Protein AF-A0AAD5TCU1-F1 (afdb_monomer_lite)

Sequence (170 aa):
MDKFVVRKKRKCDDKIPPENPPKMPIRAFDTTFYTHSGCGHQVYSGVRQANYIQVRRQKLAKQGPEPVSDLLKGVKVYINGYMGMDDLELRHLVVQHGGKIAMGLALRTVTHLVCTSLCEKKKHALLNGKIASVKVVRKEWILDSIQQSKKLPENSYRLFSNPVSSLSGD

pLDDT: mean 74.16, std 20.35, range [33.62, 96.0]

Foldseek 3Di:
DDDDDDDDDDDDDDDDDDDDDDDDDDDDDDDDDDDPPPDPPPPPPVVVVVVVVVVVVVVCQVVDDAAPACQCALAEEEEDDDQVDDPVVLCVLQVSHNYHYDPDCDLVRHQEYEYPDDDPVVVCCCVVPVNVRYAYFYSVQSVVCVVVVHRDDRQVGGPDDDPPDPPDDD

Structure (mmCIF, N/CA/C/O backbone):
data_AF-A0AAD5TCU1-F1
#
_entry.id   AF-A0AAD5TCU1-F1
#
loop_
_atom_site.group_PDB
_atom_site.id
_atom_site.type_symbol
_atom_site.label_atom_id
_atom_site.label_alt_id
_atom_site.label_comp_id
_atom_site.label_asym_id
_atom_site.label_entity_id
_atom_site.label_seq_id
_atom_site.pdbx_PDB_ins_code
_atom_site.Cartn_x
_atom_site.Cartn_y
_atom_site.Cartn_z
_atom_site.occupancy
_atom_site.B_iso_or_equiv
_atom_site.auth_seq_id
_atom_site.auth_comp_id
_atom_site.auth_asym_id
_atom_site.auth_atom_id
_atom_site.pdbx_PDB_model_num
ATOM 1 N N . MET A 1 1 ? -63.018 29.443 -12.899 1.00 42.38 1 MET A N 1
ATOM 2 C CA . MET A 1 1 ? -63.424 29.871 -11.542 1.00 42.38 1 MET A CA 1
ATOM 3 C C . MET A 1 1 ? -62.750 28.938 -10.552 1.00 42.38 1 MET A C 1
ATOM 5 O O . MET A 1 1 ? -63.255 27.854 -10.281 1.00 42.38 1 MET A O 1
ATOM 9 N N . ASP A 1 2 ? -61.552 29.321 -10.122 1.00 44.38 2 ASP A N 1
ATOM 10 C CA . ASP A 1 2 ? -60.659 28.520 -9.284 1.00 44.38 2 ASP A CA 1
ATOM 11 C C . ASP A 1 2 ? -61.147 28.423 -7.834 1.00 44.38 2 ASP A C 1
ATOM 13 O O . ASP A 1 2 ? -61.456 29.429 -7.195 1.00 44.38 2 ASP A O 1
ATOM 17 N N . LYS A 1 3 ? -61.188 27.199 -7.295 1.00 48.66 3 LYS A N 1
ATOM 18 C CA . LYS A 1 3 ? -61.427 26.942 -5.870 1.00 48.66 3 LYS A CA 1
ATOM 19 C C . LYS A 1 3 ? -60.083 26.876 -5.143 1.00 48.66 3 LYS A C 1
ATOM 21 O O . LYS A 1 3 ? -59.327 25.923 -5.307 1.00 48.66 3 LYS A O 1
ATOM 26 N N . PHE A 1 4 ? -59.805 27.879 -4.316 1.00 40.28 4 PHE A N 1
ATOM 27 C CA . PHE A 1 4 ? -58.683 27.885 -3.377 1.00 40.28 4 PHE A CA 1
ATOM 28 C C . PHE A 1 4 ? -58.916 26.867 -2.248 1.00 40.28 4 PHE A C 1
ATOM 30 O O . PHE A 1 4 ? -59.921 26.938 -1.544 1.00 40.28 4 PHE A O 1
ATOM 37 N N . VAL A 1 5 ? -57.961 25.958 -2.023 1.00 60.00 5 VAL A N 1
ATOM 38 C CA . VAL A 1 5 ? -57.872 25.157 -0.789 1.00 60.00 5 VAL A CA 1
ATOM 39 C C . VAL A 1 5 ? -56.743 25.719 0.070 1.00 60.00 5 VAL A C 1
ATOM 41 O O . VAL A 1 5 ? -55.565 25.635 -0.278 1.00 60.00 5 VAL A O 1
ATOM 44 N N . VAL A 1 6 ? -57.114 26.297 1.212 1.00 55.03 6 VAL A N 1
ATOM 45 C CA . VAL A 1 6 ? -56.195 26.825 2.227 1.00 55.03 6 VAL A CA 1
ATOM 46 C C . VAL A 1 6 ? -55.485 25.659 2.922 1.00 55.03 6 VAL A C 1
ATOM 48 O O . VAL A 1 6 ? -56.108 24.888 3.650 1.00 55.03 6 VAL A O 1
ATOM 51 N N . ARG A 1 7 ? -54.165 25.528 2.740 1.00 45.97 7 ARG A N 1
ATOM 52 C CA . ARG A 1 7 ? -53.332 24.624 3.553 1.00 45.97 7 ARG A CA 1
ATOM 53 C C . ARG A 1 7 ? -52.769 25.371 4.763 1.00 45.97 7 ARG A C 1
ATOM 55 O O . ARG A 1 7 ? -52.047 26.354 4.626 1.00 45.97 7 ARG A O 1
ATOM 62 N N . LYS A 1 8 ? -53.094 24.870 5.957 1.00 54.91 8 LYS A N 1
ATOM 63 C CA . LYS A 1 8 ? -52.626 25.367 7.259 1.00 54.91 8 LYS A CA 1
ATOM 64 C C . LYS A 1 8 ? -51.097 25.230 7.362 1.00 54.91 8 LYS A C 1
ATOM 66 O O . LYS A 1 8 ? -50.544 24.166 7.084 1.00 54.91 8 LYS A O 1
ATOM 71 N N . LYS A 1 9 ? -50.416 26.310 7.752 1.00 45.91 9 LYS A N 1
ATOM 72 C CA . LYS A 1 9 ? -48.951 26.390 7.884 1.00 45.91 9 LYS A CA 1
ATOM 73 C C . LYS A 1 9 ? -48.480 25.484 9.031 1.00 45.91 9 LYS A C 1
ATOM 75 O O . LYS A 1 9 ? -48.901 25.672 10.169 1.00 45.91 9 LYS A O 1
ATOM 80 N N . ARG A 1 10 ? -47.626 24.495 8.741 1.00 46.38 10 ARG A N 1
ATOM 81 C CA . ARG A 1 10 ? -46.924 23.715 9.776 1.00 46.38 10 ARG A CA 1
ATOM 82 C C . ARG A 1 10 ? -45.885 24.623 10.443 1.00 46.38 10 ARG A C 1
ATOM 84 O O . ARG A 1 10 ? -45.131 25.284 9.732 1.00 46.38 10 ARG A O 1
ATOM 91 N N . LYS A 1 11 ? -45.858 24.674 11.780 1.00 47.03 11 LYS A N 1
ATOM 92 C CA . LYS A 1 11 ? -44.716 25.225 12.525 1.00 47.03 11 LYS A CA 1
ATOM 93 C C . LYS A 1 11 ? -43.533 24.279 12.309 1.00 47.03 11 LYS A C 1
ATOM 95 O O . LYS A 1 11 ? -43.672 23.082 12.540 1.00 47.03 11 LYS A O 1
ATOM 100 N N . CYS A 1 12 ? -42.416 24.813 11.829 1.00 40.88 12 CYS A N 1
ATOM 101 C CA . CYS A 1 12 ? -41.138 24.116 11.847 1.00 40.88 12 CYS A CA 1
ATOM 102 C C . CYS A 1 12 ? -40.449 24.510 13.151 1.00 40.88 12 CYS A C 1
ATOM 104 O O . CYS A 1 12 ? -40.126 25.684 13.314 1.00 40.88 12 CYS A O 1
ATOM 106 N N . ASP A 1 13 ? -40.286 23.560 14.068 1.00 42.41 13 ASP A N 1
ATOM 107 C CA . ASP A 1 13 ? -39.384 23.723 15.204 1.00 42.41 13 ASP A CA 1
ATOM 108 C C . ASP A 1 13 ? -37.929 23.586 14.738 1.00 42.41 13 ASP A C 1
ATOM 110 O O . ASP A 1 13 ? -37.590 22.778 13.866 1.00 42.41 13 ASP A O 1
ATOM 114 N N . ASP A 1 14 ? -37.106 24.453 15.313 1.00 53.59 14 ASP A N 1
ATOM 115 C CA . ASP A 1 14 ? -35.704 24.715 15.025 1.00 53.59 14 ASP A CA 1
ATOM 116 C C . ASP A 1 14 ? -34.792 23.488 15.155 1.00 53.59 14 ASP A C 1
ATOM 118 O O . ASP A 1 14 ? -34.924 22.720 16.103 1.00 53.59 14 ASP A O 1
ATOM 122 N N . LYS A 1 15 ? -33.811 23.364 14.244 1.00 46.09 15 LYS A N 1
ATOM 123 C CA . LYS A 1 15 ? -32.347 23.320 14.504 1.00 46.09 15 LYS A CA 1
ATOM 124 C C . LYS A 1 15 ? -31.603 23.085 13.179 1.00 46.09 15 LYS A C 1
ATOM 126 O O . LYS A 1 15 ? -31.412 21.950 12.752 1.00 46.09 15 LYS A O 1
ATOM 131 N N . ILE A 1 16 ? -31.158 24.165 12.539 1.00 45.12 16 ILE A N 1
ATOM 132 C CA . ILE A 1 16 ? -30.278 24.128 11.359 1.00 45.12 16 ILE A CA 1
ATOM 133 C C . ILE A 1 16 ? -28.817 24.112 11.858 1.00 45.12 16 ILE A C 1
ATOM 135 O O . ILE A 1 16 ? -28.415 25.054 12.543 1.00 45.12 16 ILE A O 1
ATOM 139 N N . PRO A 1 17 ? -28.004 23.073 11.580 1.00 55.34 17 PRO A N 1
ATOM 140 C CA . PRO A 1 17 ? -26.561 23.113 11.830 1.00 55.34 17 PRO A CA 1
ATOM 141 C C . PRO A 1 17 ? -25.888 24.128 10.890 1.00 55.34 17 PRO A C 1
ATOM 143 O O . PRO A 1 17 ? -26.354 24.278 9.762 1.00 55.34 17 PRO A O 1
ATOM 146 N N . PRO A 1 18 ? -24.793 24.801 11.294 1.00 48.25 18 PRO A N 1
ATOM 147 C CA . PRO A 1 18 ? -24.193 25.869 10.498 1.00 48.25 18 PRO A CA 1
ATOM 148 C C . PRO A 1 18 ? -23.677 25.337 9.152 1.00 48.25 18 PRO A C 1
ATOM 150 O O . PRO A 1 18 ? -22.677 24.619 9.074 1.00 48.25 18 PRO A O 1
ATOM 153 N N . GLU A 1 19 ? -24.393 25.699 8.093 1.00 44.66 19 GLU A N 1
ATOM 154 C CA . GLU A 1 19 ? -24.031 25.493 6.698 1.00 44.66 19 GLU A CA 1
ATOM 155 C C . GLU A 1 19 ? -22.832 26.393 6.357 1.00 44.66 19 GLU A C 1
ATOM 157 O O . GLU A 1 19 ? -22.876 27.609 6.531 1.00 44.66 19 GLU A O 1
ATOM 162 N N . ASN A 1 20 ? -21.731 25.799 5.888 1.00 56.56 20 ASN A N 1
ATOM 163 C CA . ASN A 1 20 ? -20.669 26.571 5.240 1.00 56.56 20 ASN A CA 1
ATOM 164 C C . ASN A 1 20 ? -21.207 27.053 3.885 1.00 56.56 20 ASN A C 1
ATOM 166 O O . ASN A 1 20 ? -21.584 26.196 3.081 1.00 56.56 20 ASN A O 1
ATOM 170 N N . PRO A 1 21 ? -21.227 28.368 3.604 1.00 50.41 21 PRO A N 1
ATOM 171 C CA . PRO A 1 21 ? -21.935 28.890 2.445 1.00 50.41 21 PRO A CA 1
ATOM 172 C C . PRO A 1 21 ? -21.289 28.448 1.118 1.00 50.41 21 PRO A C 1
ATOM 174 O O . PRO A 1 21 ? -20.056 28.381 1.013 1.00 50.41 21 PRO A O 1
ATOM 177 N N . PRO A 1 22 ? -22.103 28.168 0.084 1.00 45.91 22 PRO A N 1
ATOM 178 C CA . PRO A 1 22 ? -21.620 27.834 -1.249 1.00 45.91 22 PRO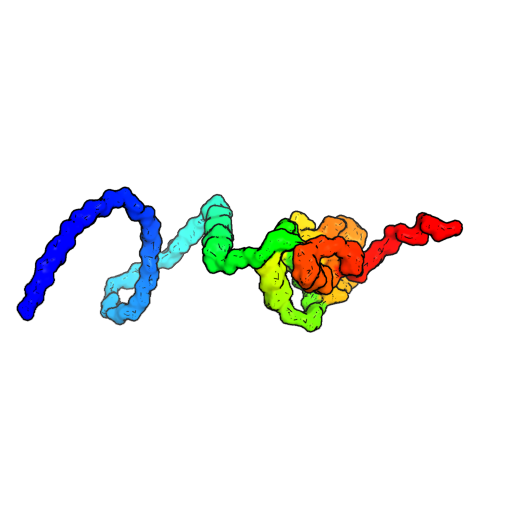 A CA 1
ATOM 179 C C . PRO A 1 22 ? -20.940 29.044 -1.908 1.00 45.91 22 PRO A C 1
ATOM 181 O O . PRO A 1 22 ? -21.424 30.173 -1.851 1.00 45.91 22 PRO A O 1
ATOM 184 N N . LYS A 1 23 ? -19.796 28.801 -2.562 1.00 51.47 23 LYS A N 1
ATOM 185 C CA . LYS A 1 23 ? -19.071 29.807 -3.353 1.00 51.47 23 LYS A CA 1
ATOM 186 C C . LYS A 1 23 ? -19.926 30.223 -4.558 1.00 51.47 23 LYS A C 1
ATOM 188 O O . LYS A 1 23 ? -20.227 29.380 -5.399 1.00 51.47 23 LYS A O 1
ATOM 193 N N . MET A 1 24 ? -20.297 31.501 -4.642 1.00 35.81 24 MET A N 1
ATOM 194 C CA . MET A 1 24 ? -21.077 32.052 -5.760 1.00 35.81 24 MET A CA 1
ATOM 195 C C . MET A 1 24 ? -20.213 32.298 -7.013 1.00 35.81 24 MET A C 1
ATOM 197 O O . MET A 1 24 ? -19.036 32.642 -6.870 1.00 35.81 24 MET A O 1
ATOM 201 N N . PRO A 1 25 ? -20.771 32.155 -8.234 1.00 42.16 25 PRO A N 1
ATOM 202 C CA . PRO A 1 25 ? -20.079 32.482 -9.473 1.00 42.16 25 PRO A CA 1
ATOM 203 C C . PRO A 1 25 ? -20.076 33.995 -9.751 1.00 42.16 25 PRO A C 1
ATOM 205 O O . PRO A 1 25 ? -20.932 34.751 -9.298 1.00 42.16 25 PRO A O 1
ATOM 208 N N . ILE A 1 26 ? -19.071 34.401 -10.521 1.00 49.22 26 ILE A N 1
ATOM 209 C CA . ILE A 1 26 ? -18.624 35.768 -10.801 1.00 49.22 26 ILE A CA 1
ATOM 210 C C . ILE A 1 26 ? -19.650 36.546 -11.650 1.00 49.22 26 ILE A C 1
ATOM 212 O O . ILE A 1 26 ? -20.040 36.082 -12.722 1.00 49.22 26 ILE A O 1
ATOM 216 N N . ARG A 1 27 ? -20.019 37.764 -11.223 1.00 35.56 27 ARG A N 1
ATOM 217 C CA . ARG A 1 27 ? -20.559 38.835 -12.084 1.00 35.56 27 ARG A CA 1
ATOM 218 C C . ARG A 1 27 ? -19.907 40.183 -11.749 1.00 35.56 27 ARG A C 1
ATOM 220 O O . ARG A 1 27 ? -19.438 40.399 -10.640 1.00 35.56 27 ARG A O 1
ATOM 227 N N . ALA A 1 28 ? -19.828 41.006 -12.789 1.00 42.94 28 ALA A N 1
ATOM 228 C CA . ALA A 1 28 ? -18.946 42.143 -13.025 1.00 42.94 28 ALA A CA 1
ATOM 229 C C . ALA A 1 28 ? -19.018 43.322 -12.028 1.00 42.94 28 ALA A C 1
ATOM 231 O O . ALA A 1 28 ? -20.099 43.791 -11.701 1.00 42.94 28 ALA A O 1
ATOM 232 N N . PHE A 1 29 ? -17.812 43.783 -11.665 1.00 45.03 29 PHE A N 1
ATOM 233 C CA . PHE A 1 29 ? -17.334 45.141 -11.355 1.00 45.03 29 PHE A CA 1
ATOM 234 C C . PHE A 1 29 ? -18.206 46.114 -10.539 1.00 45.03 29 PHE A C 1
ATOM 236 O O . PHE A 1 29 ? -19.124 46.728 -11.069 1.00 45.03 29 PHE A O 1
ATOM 243 N N . ASP A 1 30 ? -17.732 46.421 -9.325 1.00 33.62 30 ASP A N 1
ATOM 244 C CA . ASP A 1 30 ? -17.395 47.807 -8.979 1.00 33.62 30 ASP A CA 1
ATOM 245 C C . ASP A 1 30 ? -16.071 47.835 -8.186 1.00 33.62 30 ASP A C 1
ATOM 247 O O . ASP A 1 30 ? -15.804 46.981 -7.336 1.00 33.62 30 ASP A O 1
ATOM 251 N N . THR A 1 31 ? -15.188 48.754 -8.555 1.00 55.62 31 THR A N 1
ATOM 252 C CA . THR A 1 31 ? -13.779 48.834 -8.151 1.00 55.62 31 THR A CA 1
ATOM 253 C C . THR A 1 31 ? -13.575 49.929 -7.117 1.00 55.62 31 THR A C 1
ATOM 255 O O . THR A 1 31 ? -13.281 51.052 -7.494 1.00 55.62 31 THR A O 1
ATOM 258 N N . THR A 1 32 ? -13.616 49.597 -5.827 1.00 44.88 32 THR A N 1
ATOM 259 C CA . THR A 1 32 ? -13.070 50.417 -4.722 1.00 44.88 32 THR A CA 1
ATOM 260 C C . THR A 1 32 ? -12.953 49.494 -3.495 1.00 44.88 32 THR A C 1
ATOM 262 O O . THR A 1 32 ? -13.959 48.928 -3.090 1.00 44.88 32 THR A O 1
ATOM 265 N N . PHE A 1 33 ? -11.828 49.181 -2.845 1.00 41.31 33 PHE A N 1
ATOM 266 C CA . PHE A 1 33 ? -10.538 49.832 -2.649 1.00 41.31 33 PHE A CA 1
ATOM 267 C C . PHE A 1 33 ? -9.459 48.741 -2.517 1.00 41.31 33 PHE A C 1
ATOM 269 O O . PHE A 1 33 ? -9.657 47.743 -1.824 1.00 41.31 33 PHE A O 1
ATOM 276 N N . TYR A 1 34 ? -8.299 48.927 -3.144 1.00 48.53 34 TYR A N 1
ATOM 277 C CA . TYR A 1 34 ? -7.133 48.086 -2.888 1.00 48.53 34 TYR A CA 1
ATOM 278 C C . TYR A 1 34 ? -6.584 48.372 -1.483 1.00 48.53 34 TYR A C 1
ATOM 280 O O . TYR A 1 34 ? -5.861 49.344 -1.282 1.00 48.53 34 TYR A O 1
ATOM 288 N N . THR A 1 35 ? -6.862 47.491 -0.522 1.00 42.28 35 THR A N 1
ATOM 289 C CA . THR A 1 35 ? -5.988 47.292 0.639 1.00 42.28 35 THR A CA 1
ATOM 290 C C . THR A 1 35 ? -5.356 45.912 0.512 1.00 42.28 35 THR A C 1
ATOM 292 O O . THR A 1 35 ? -5.965 44.873 0.758 1.00 42.28 35 THR A O 1
ATOM 295 N N . HIS A 1 36 ? -4.104 45.882 0.059 1.00 33.69 36 HIS A N 1
ATOM 296 C CA . HIS A 1 36 ? -3.303 44.669 0.114 1.00 33.69 36 HIS A CA 1
ATOM 297 C C . HIS A 1 36 ? -3.065 44.310 1.585 1.00 33.69 36 HIS A C 1
ATOM 299 O O . HIS A 1 36 ? -2.184 44.863 2.234 1.00 33.69 36 HIS A O 1
ATOM 305 N N . SER A 1 37 ? -3.810 43.333 2.096 1.00 47.38 37 SER A N 1
ATOM 306 C CA . SER A 1 37 ? -3.402 42.521 3.246 1.00 47.38 37 SER A CA 1
ATOM 307 C C . SER A 1 37 ? -2.546 41.363 2.725 1.00 47.38 37 SER A C 1
ATOM 309 O O . SER A 1 37 ? -2.896 40.184 2.790 1.00 47.38 37 SER A O 1
ATOM 311 N N . GLY A 1 38 ? -1.410 41.736 2.126 1.00 44.59 38 GLY A N 1
ATOM 312 C CA . GLY A 1 38 ? -0.321 40.811 1.856 1.00 44.59 38 GLY A CA 1
ATOM 313 C C . GLY A 1 38 ? 0.063 40.110 3.158 1.00 44.59 38 GLY A C 1
ATOM 314 O O . GLY A 1 38 ? 0.208 40.745 4.197 1.00 44.59 38 GLY A O 1
ATOM 315 N N . CYS A 1 39 ? 0.203 38.790 3.079 1.00 49.56 39 CYS A N 1
ATOM 316 C CA . CYS A 1 39 ? 0.423 37.877 4.197 1.00 49.56 39 CYS A CA 1
ATOM 317 C C . CYS A 1 39 ? -0.811 37.644 5.085 1.00 49.56 39 CYS A C 1
ATOM 319 O O . CYS A 1 39 ? -0.827 37.913 6.289 1.00 49.56 39 CYS A O 1
ATOM 321 N N . GLY A 1 40 ? -1.824 36.997 4.499 1.00 39.84 40 GLY A N 1
ATOM 322 C CA . GLY A 1 40 ? -2.613 36.033 5.254 1.00 39.84 40 GLY A CA 1
ATOM 323 C C . GLY A 1 40 ? -1.647 35.017 5.855 1.00 39.84 40 GLY A C 1
ATOM 324 O O . GLY A 1 40 ? -1.232 34.077 5.181 1.00 39.84 40 GLY A O 1
ATOM 325 N N . HIS A 1 41 ? -1.243 35.258 7.101 1.00 48.34 41 HIS A N 1
ATOM 326 C CA . HIS A 1 41 ? -0.477 34.324 7.900 1.00 48.34 41 HIS A CA 1
ATOM 327 C C . HIS A 1 41 ? -1.292 33.040 7.953 1.00 48.34 41 HIS A C 1
ATOM 329 O O . HIS A 1 41 ? -2.278 32.920 8.683 1.00 48.34 41 HIS A O 1
ATOM 335 N N . GLN A 1 42 ? -0.902 32.080 7.122 1.00 57.22 42 GLN A N 1
ATOM 336 C CA . GLN A 1 42 ? -1.361 30.718 7.236 1.00 57.22 42 GLN A CA 1
ATOM 337 C C . GLN A 1 42 ? -0.892 30.259 8.612 1.00 57.22 42 GLN A C 1
ATOM 339 O O . GLN A 1 42 ? 0.285 29.977 8.812 1.00 57.22 42 GLN A O 1
ATOM 344 N N . VAL A 1 43 ? -1.803 30.295 9.587 1.00 48.47 43 VAL A N 1
ATOM 345 C CA . VAL A 1 43 ? -1.559 29.900 10.975 1.00 48.47 43 VAL A CA 1
ATOM 346 C C . VAL A 1 43 ? -1.103 28.445 10.993 1.00 48.47 43 VAL A C 1
ATOM 348 O O . VAL A 1 43 ? -1.906 27.513 11.081 1.00 48.47 43 VAL A O 1
ATOM 351 N N . TYR A 1 44 ? 0.211 28.255 10.900 1.00 45.47 44 TYR A N 1
ATOM 352 C CA . TYR A 1 44 ? 0.903 26.995 11.098 1.00 45.47 44 TYR A CA 1
ATOM 353 C C . TYR A 1 44 ? 0.895 26.691 12.595 1.00 45.47 44 TYR A C 1
ATOM 355 O O . TYR A 1 44 ? 1.867 26.868 13.318 1.00 45.47 44 TYR A O 1
ATOM 363 N N . SER A 1 45 ? -0.265 26.272 13.088 1.00 49.59 45 SER A N 1
ATOM 364 C CA . SER A 1 45 ? -0.362 25.578 14.366 1.00 49.59 45 SER A CA 1
ATOM 365 C C . SER A 1 45 ? -0.424 24.089 14.041 1.00 49.59 45 SER A C 1
ATOM 367 O O . SER A 1 45 ? -1.431 23.596 13.531 1.00 49.59 45 SER A O 1
ATOM 369 N N . GLY A 1 46 ? 0.675 23.370 14.286 1.00 55.31 46 GLY A N 1
ATOM 370 C CA . GLY A 1 46 ? 0.861 21.966 13.884 1.00 55.31 46 GLY A CA 1
ATOM 371 C C . GLY A 1 46 ? -0.237 21.001 14.357 1.00 55.31 46 GLY A C 1
ATOM 372 O O . GLY A 1 46 ? -0.458 19.962 13.741 1.00 55.31 46 GLY A O 1
ATOM 373 N N . VAL A 1 47 ? -1.004 21.375 15.386 1.00 51.56 47 VAL A N 1
ATOM 374 C CA . VAL A 1 47 ? -2.152 20.608 15.898 1.00 51.56 47 VAL A CA 1
ATOM 375 C C . VAL A 1 47 ? -3.395 20.735 14.996 1.00 51.56 47 VAL A C 1
ATOM 377 O O . VAL A 1 47 ? -4.138 19.768 14.822 1.00 51.56 47 VAL A O 1
ATOM 380 N N . ARG A 1 48 ? -3.623 21.888 14.344 1.00 52.16 48 ARG A N 1
ATOM 381 C CA . ARG A 1 48 ? -4.797 22.109 13.471 1.00 52.16 48 ARG A CA 1
ATOM 382 C C . ARG A 1 48 ? -4.705 21.343 12.144 1.00 52.16 48 ARG A C 1
ATOM 384 O O . ARG A 1 48 ? -5.734 20.975 11.577 1.00 52.16 48 ARG A O 1
ATOM 391 N N . GLN A 1 49 ? -3.495 21.039 11.670 1.00 56.00 49 GLN A N 1
ATOM 392 C CA . GLN A 1 49 ? -3.286 20.323 10.407 1.00 56.00 49 GLN A CA 1
ATOM 393 C C . GLN A 1 49 ? -3.603 18.821 10.500 1.00 56.00 49 GLN A C 1
ATOM 395 O O . GLN A 1 49 ? -4.141 18.251 9.546 1.00 56.00 49 GLN A O 1
ATOM 400 N N . ALA A 1 50 ? -3.350 18.184 11.650 1.00 60.62 50 ALA A N 1
ATOM 401 C CA . ALA A 1 50 ? -3.724 16.786 11.886 1.00 60.62 50 ALA A CA 1
ATOM 402 C C . ALA A 1 50 ? -5.250 16.593 11.812 1.00 60.62 50 ALA A C 1
ATOM 404 O O . ALA A 1 50 ? -5.735 15.711 11.094 1.00 60.62 50 ALA A O 1
ATOM 405 N N . ASN A 1 51 ? -6.001 17.501 12.447 1.00 77.25 51 ASN A N 1
ATOM 406 C CA . ASN A 1 51 ? -7.463 17.532 12.377 1.00 77.25 51 ASN A CA 1
ATOM 407 C C . ASN A 1 51 ? -7.954 17.735 10.936 1.00 77.25 51 ASN A C 1
ATOM 409 O O . ASN A 1 51 ? -8.877 17.049 10.499 1.00 77.25 51 ASN A O 1
ATOM 413 N N . TYR A 1 52 ? -7.304 18.606 10.155 1.00 83.38 52 TYR A N 1
ATOM 414 C CA . TYR A 1 52 ? -7.668 18.829 8.752 1.00 83.38 52 TYR A CA 1
ATOM 415 C C . TYR A 1 52 ? -7.532 17.564 7.891 1.00 83.38 52 TYR A C 1
ATOM 417 O O . TYR A 1 52 ? -8.463 17.215 7.162 1.00 83.38 52 TYR A O 1
ATOM 425 N N . ILE A 1 53 ? -6.407 16.843 7.979 1.00 81.56 53 ILE A N 1
ATOM 426 C CA . ILE A 1 53 ? -6.191 15.624 7.180 1.00 81.56 53 ILE A CA 1
ATOM 427 C C . ILE A 1 53 ? -7.182 14.523 7.570 1.00 81.56 53 ILE A C 1
ATOM 429 O O . ILE A 1 53 ? -7.705 13.835 6.689 1.00 81.56 53 ILE A O 1
ATOM 433 N N . GLN A 1 54 ? -7.478 14.371 8.861 1.00 85.31 54 GLN A N 1
ATOM 434 C CA . GLN A 1 54 ? -8.477 13.412 9.334 1.00 85.31 54 GLN A CA 1
ATOM 435 C C . GLN A 1 54 ? -9.882 13.755 8.825 1.00 85.31 54 GLN A C 1
ATOM 437 O O . GLN A 1 54 ? -10.537 12.899 8.227 1.00 85.31 54 GLN A O 1
ATOM 442 N N . VAL A 1 55 ? -10.318 15.009 8.980 1.00 88.38 55 VAL A N 1
ATOM 443 C CA . VAL A 1 55 ? -11.623 15.485 8.490 1.00 88.38 55 VAL A CA 1
ATOM 444 C C . VAL A 1 55 ? -11.725 15.333 6.972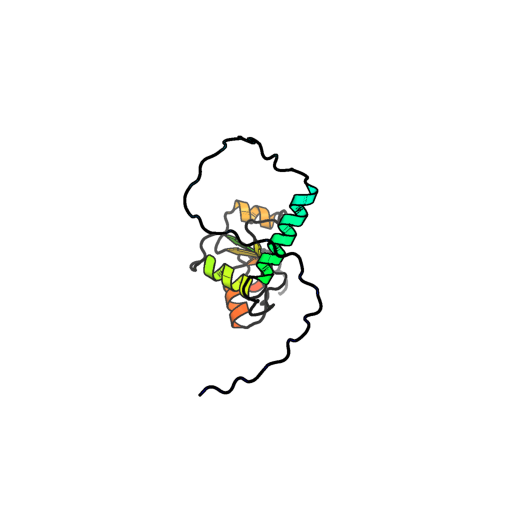 1.00 88.38 55 VAL A C 1
ATOM 446 O O . VAL A 1 55 ? -12.748 14.873 6.463 1.00 88.38 55 VAL A O 1
ATOM 449 N N . ARG A 1 56 ? -10.661 15.655 6.226 1.00 87.69 56 ARG A N 1
ATOM 450 C CA . ARG A 1 56 ? -10.616 15.468 4.769 1.00 87.69 56 ARG A CA 1
ATOM 451 C C . ARG A 1 56 ? -10.794 13.999 4.384 1.00 87.69 56 ARG A C 1
ATOM 453 O O . ARG A 1 56 ? -11.592 13.714 3.499 1.00 87.69 56 ARG A O 1
ATOM 460 N N . ARG A 1 57 ? -10.098 13.068 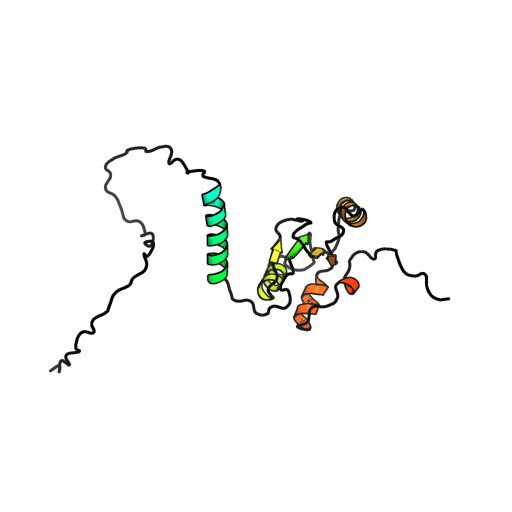5.047 1.00 86.69 57 ARG A N 1
ATOM 461 C CA . ARG A 1 57 ? -10.249 11.622 4.791 1.00 86.69 57 ARG A CA 1
ATOM 462 C C . ARG A 1 57 ? -11.668 11.137 5.067 1.00 86.69 57 ARG A C 1
ATOM 464 O O . ARG A 1 57 ? -12.195 10.373 4.272 1.00 86.69 57 ARG A O 1
ATOM 471 N N . GLN A 1 58 ? -12.291 11.604 6.149 1.00 87.62 58 GLN A N 1
ATOM 472 C CA . GLN A 1 58 ? -13.678 11.260 6.470 1.00 87.62 58 GLN A CA 1
ATOM 473 C C . GLN A 1 58 ? -14.658 11.780 5.413 1.00 87.62 58 GLN A C 1
ATOM 475 O O . GLN A 1 58 ? -15.556 11.051 5.009 1.00 87.62 58 GLN A O 1
ATOM 480 N N . LYS A 1 59 ? -14.478 13.017 4.931 1.00 91.00 59 LYS A N 1
ATOM 481 C CA . LYS A 1 59 ? -15.305 13.572 3.848 1.00 91.00 59 LYS A CA 1
ATOM 482 C C . LYS A 1 59 ? -15.147 12.781 2.552 1.00 91.00 59 LYS A C 1
ATOM 484 O O . LYS A 1 59 ? -16.150 12.423 1.954 1.00 91.00 59 LYS A O 1
ATOM 489 N N . LEU A 1 60 ? -13.909 12.466 2.167 1.00 88.69 60 LEU A N 1
ATOM 490 C CA . LEU A 1 60 ? -13.631 11.649 0.983 1.00 88.69 60 LEU A CA 1
ATOM 491 C C . LEU A 1 60 ? -14.225 10.242 1.102 1.00 88.69 60 LEU A C 1
ATOM 493 O O . LEU A 1 60 ? -14.730 9.729 0.117 1.00 88.69 60 LEU A O 1
ATOM 497 N N . ALA A 1 61 ? -14.204 9.642 2.295 1.00 85.44 61 ALA A N 1
ATOM 498 C CA . ALA A 1 61 ? -14.831 8.344 2.527 1.00 85.44 61 ALA A CA 1
ATOM 499 C C . ALA A 1 61 ? -16.361 8.405 2.378 1.00 85.44 61 ALA A C 1
ATOM 501 O O . ALA A 1 61 ? -16.929 7.522 1.762 1.00 85.44 61 ALA A O 1
ATOM 502 N N . LYS A 1 62 ? -17.015 9.465 2.879 1.00 88.50 62 LYS A N 1
ATOM 503 C CA . LYS A 1 62 ? -18.475 9.654 2.749 1.00 88.50 62 LYS A CA 1
ATOM 504 C C . LYS A 1 62 ? -18.940 10.000 1.332 1.00 88.50 62 LYS A C 1
ATOM 506 O O . LYS A 1 62 ? -20.099 9.795 1.009 1.00 88.50 62 LYS A O 1
ATOM 511 N N . GLN A 1 63 ? -18.077 10.637 0.543 1.00 90.50 63 GLN A N 1
ATOM 512 C CA . GLN A 1 63 ? -18.370 11.043 -0.837 1.00 90.50 63 GLN A CA 1
ATOM 513 C C . GLN A 1 63 ? -17.957 9.981 -1.860 1.00 90.50 63 GLN A C 1
ATOM 515 O O . GLN A 1 63 ? -18.336 10.078 -3.025 1.00 90.50 63 GLN A O 1
ATOM 520 N N . GLY A 1 64 ? -17.114 9.033 -1.450 1.00 83.75 64 GLY A N 1
ATOM 521 C CA . GLY A 1 64 ? -16.632 7.964 -2.305 1.00 83.75 64 GLY A CA 1
ATOM 522 C C . GLY A 1 64 ? -17.704 6.905 -2.555 1.00 83.75 64 GLY A C 1
ATOM 523 O O . GLY A 1 64 ? -18.702 6.853 -1.838 1.00 83.75 64 GLY A O 1
ATOM 524 N N . PRO A 1 65 ? -17.500 6.051 -3.567 1.00 84.06 65 PRO A N 1
ATOM 525 C CA . PRO A 1 65 ? -18.334 4.875 -3.743 1.00 84.06 65 PRO A CA 1
ATOM 526 C C . PRO A 1 65 ? -18.185 3.949 -2.531 1.00 84.06 65 PRO A C 1
ATOM 528 O O . PRO A 1 65 ? -17.078 3.756 -2.020 1.00 84.06 65 PRO A O 1
ATOM 531 N N . GLU A 1 66 ? -19.299 3.364 -2.097 1.00 85.88 66 GLU A N 1
ATOM 532 C CA . GLU A 1 66 ? -19.279 2.314 -1.083 1.00 85.88 66 GLU A CA 1
ATOM 533 C C . GLU A 1 66 ? -18.510 1.089 -1.614 1.00 85.88 66 GLU A C 1
ATOM 535 O O . GLU A 1 66 ? -18.593 0.777 -2.810 1.00 85.88 66 GLU A O 1
ATOM 540 N N . PRO A 1 67 ? -17.732 0.396 -0.763 1.00 87.75 67 PRO A N 1
ATOM 541 C CA . PRO A 1 67 ? -17.021 -0.801 -1.180 1.00 87.75 67 PRO A CA 1
ATOM 542 C C . PRO A 1 67 ? -18.015 -1.903 -1.563 1.00 87.75 67 PRO A C 1
ATOM 544 O O . PRO A 1 67 ? -19.000 -2.151 -0.872 1.00 87.75 67 PRO A O 1
ATOM 547 N N . VAL A 1 68 ? -17.720 -2.600 -2.657 1.00 92.56 68 VAL A N 1
ATOM 548 C CA . VAL A 1 68 ? -18.487 -3.753 -3.149 1.00 92.56 68 VAL A CA 1
ATOM 549 C C . VAL A 1 68 ? -18.374 -4.927 -2.175 1.00 92.56 68 VAL A C 1
ATOM 551 O O . VAL A 1 68 ? -19.317 -5.693 -1.997 1.00 92.56 68 VAL A O 1
ATOM 554 N N . SER A 1 69 ? -17.212 -5.088 -1.538 1.00 93.75 69 SER A N 1
ATOM 555 C CA . SER A 1 69 ? -16.995 -6.105 -0.506 1.00 93.75 69 SER A CA 1
ATOM 556 C C . SER A 1 69 ? -15.837 -5.731 0.419 1.00 93.75 69 SER A C 1
ATOM 558 O O . SER A 1 69 ? -15.024 -4.870 0.099 1.00 93.75 69 SER A O 1
ATOM 560 N N . ASP A 1 70 ? -15.722 -6.441 1.540 1.00 93.56 70 ASP A N 1
ATOM 561 C CA . ASP A 1 70 ? -14.649 -6.282 2.533 1.00 93.56 70 ASP A CA 1
ATOM 562 C C . ASP A 1 70 ? -13.515 -7.318 2.360 1.00 93.56 70 ASP A C 1
ATOM 564 O O . ASP A 1 70 ? -12.729 -7.569 3.277 1.00 93.56 70 ASP A O 1
ATOM 568 N N . LEU A 1 71 ? -13.410 -7.938 1.182 1.00 95.19 71 LEU A N 1
ATOM 569 C CA . LEU A 1 71 ? -12.492 -9.049 0.905 1.00 95.19 71 LEU A CA 1
ATOM 570 C C . LEU A 1 71 ? -11.022 -8.732 1.231 1.00 95.19 71 LEU A C 1
ATOM 572 O O . LEU A 1 71 ? -10.292 -9.552 1.794 1.00 95.19 71 LEU A O 1
ATOM 576 N N . LEU A 1 72 ? -10.586 -7.527 0.866 1.00 94.88 72 LEU A N 1
ATOM 577 C CA . LEU A 1 72 ? -9.228 -7.022 1.045 1.00 94.88 72 LEU A CA 1
ATOM 578 C C . LEU A 1 72 ? -9.135 -6.064 2.240 1.00 94.88 72 LEU A C 1
ATOM 580 O O . LEU A 1 72 ? -8.191 -5.276 2.347 1.00 94.88 72 LEU A O 1
ATOM 584 N N . LYS A 1 73 ? -10.074 -6.134 3.186 1.00 94.12 73 LYS A N 1
ATOM 585 C CA . LYS A 1 73 ? -10.026 -5.327 4.407 1.00 94.12 73 LYS A CA 1
ATOM 586 C C . LYS A 1 73 ? -8.726 -5.570 5.174 1.00 94.12 73 LYS A C 1
ATOM 588 O O . LYS A 1 73 ? -8.286 -6.697 5.390 1.00 94.12 73 LYS A O 1
ATOM 593 N N . GLY A 1 74 ? -8.076 -4.475 5.568 1.00 92.94 74 GLY A N 1
ATOM 594 C CA . GLY A 1 74 ? -6.772 -4.508 6.241 1.00 92.94 74 GLY A CA 1
ATOM 595 C C . GLY A 1 74 ? -5.579 -4.744 5.307 1.00 92.94 74 GLY A C 1
ATOM 596 O O . GLY A 1 74 ? -4.435 -4.643 5.747 1.00 92.94 74 GLY A O 1
ATOM 597 N N . VAL A 1 75 ? -5.811 -4.984 4.015 1.00 94.44 75 VAL A N 1
ATOM 598 C CA . VAL A 1 75 ? -4.753 -5.063 3.007 1.00 94.44 75 VAL A CA 1
ATOM 599 C C . VAL A 1 75 ? -4.395 -3.646 2.570 1.00 94.44 75 VAL A C 1
ATOM 601 O O . VAL A 1 75 ? -5.219 -2.896 2.048 1.00 94.44 75 VAL A O 1
ATOM 604 N N . LYS A 1 76 ? -3.133 -3.272 2.772 1.00 95.00 76 LYS A N 1
ATOM 605 C CA . LYS A 1 76 ? -2.527 -2.083 2.169 1.00 95.00 76 LYS A CA 1
ATOM 606 C C . LYS A 1 76 ? -1.506 -2.498 1.119 1.00 95.00 76 LYS A C 1
ATOM 608 O O . LYS A 1 76 ? -0.485 -3.101 1.471 1.00 95.00 76 LYS A O 1
ATOM 613 N N . VAL A 1 77 ? -1.794 -2.168 -0.134 1.00 95.25 77 VAL A N 1
ATOM 614 C CA . VAL A 1 77 ? -1.043 -2.586 -1.318 1.00 95.25 77 VAL A CA 1
ATOM 615 C C . VAL A 1 77 ? -0.176 -1.440 -1.822 1.00 95.25 77 VAL A C 1
ATOM 617 O O . VAL A 1 77 ? -0.667 -0.330 -2.032 1.00 95.25 77 VAL A O 1
ATOM 620 N N . TYR A 1 78 ? 1.108 -1.704 -2.039 1.00 93.69 78 TYR A N 1
ATOM 621 C CA . TYR A 1 78 ? 1.961 -0.862 -2.872 1.00 93.69 78 TYR A CA 1
ATOM 622 C C . TYR A 1 78 ? 2.151 -1.548 -4.220 1.00 93.69 78 TYR A C 1
ATOM 624 O O . TYR A 1 78 ? 2.588 -2.695 -4.274 1.00 93.69 78 TYR A O 1
ATOM 632 N N . ILE A 1 79 ? 1.811 -0.841 -5.289 1.00 92.50 79 ILE A N 1
ATOM 633 C CA . ILE A 1 79 ? 1.936 -1.335 -6.654 1.00 92.50 79 ILE A CA 1
ATOM 634 C C . ILE A 1 79 ? 3.206 -0.741 -7.263 1.00 92.50 79 ILE A C 1
ATOM 636 O O . ILE A 1 79 ? 3.415 0.473 -7.180 1.00 92.50 79 ILE A O 1
ATOM 640 N N . ASN A 1 80 ? 4.063 -1.586 -7.839 1.00 89.12 80 ASN A N 1
ATOM 641 C CA . ASN A 1 80 ? 5.335 -1.165 -8.418 1.00 89.12 80 ASN A CA 1
ATOM 642 C C . ASN A 1 80 ? 5.587 -1.795 -9.794 1.00 89.12 80 ASN A C 1
ATOM 644 O O . ASN A 1 80 ? 5.739 -3.012 -9.905 1.00 89.12 80 ASN A O 1
ATOM 648 N N . GLY A 1 81 ? 5.792 -0.935 -10.793 1.00 83.00 81 GLY A N 1
ATOM 649 C CA . GLY A 1 81 ? 6.198 -1.317 -12.144 1.00 83.00 81 GLY A CA 1
ATOM 650 C C . GLY A 1 81 ? 5.031 -1.665 -13.068 1.00 83.00 81 GLY A C 1
ATOM 651 O O . GLY A 1 81 ? 3.866 -1.548 -12.700 1.00 83.00 81 GLY A O 1
ATOM 652 N N . TYR A 1 82 ? 5.373 -2.080 -14.287 1.00 82.31 82 TYR A N 1
ATOM 653 C CA . TYR A 1 82 ? 4.408 -2.516 -15.290 1.00 82.31 82 TYR A CA 1
ATOM 654 C C . TYR A 1 82 ? 3.928 -3.943 -15.004 1.00 82.31 82 TYR A C 1
ATOM 656 O O . TYR A 1 82 ? 4.721 -4.843 -14.709 1.00 82.31 82 TYR A O 1
ATOM 664 N N . MET A 1 83 ? 2.618 -4.145 -15.105 1.00 82.25 83 MET A N 1
ATOM 665 C CA . MET A 1 83 ? 1.955 -5.403 -14.759 1.00 82.25 83 MET A CA 1
ATOM 666 C C . MET A 1 83 ? 1.178 -6.013 -15.924 1.00 82.25 83 MET A C 1
ATOM 668 O O . MET A 1 83 ? 0.422 -6.955 -15.717 1.00 82.25 83 MET A O 1
ATOM 672 N N . GLY A 1 84 ? 1.316 -5.496 -17.148 1.00 81.69 84 GLY A N 1
ATOM 673 C CA . GLY A 1 84 ? 0.539 -5.995 -18.290 1.00 81.69 84 GLY A CA 1
ATOM 674 C C . GLY A 1 84 ? -0.962 -5.695 -18.209 1.00 81.69 84 GLY A C 1
ATOM 675 O O . GLY A 1 84 ? -1.729 -6.282 -18.957 1.00 81.69 84 GLY A O 1
ATOM 676 N N . MET A 1 85 ? -1.385 -4.843 -17.275 1.00 86.06 85 MET A N 1
ATOM 677 C CA . MET A 1 85 ? -2.742 -4.307 -17.146 1.00 86.06 85 MET A CA 1
ATOM 678 C C . MET A 1 85 ? -2.651 -2.844 -16.713 1.00 86.06 85 MET A C 1
ATOM 680 O O . MET A 1 85 ? -1.574 -2.405 -16.287 1.00 86.06 85 MET A O 1
ATOM 684 N N . ASP A 1 86 ? -3.760 -2.114 -16.793 1.00 89.94 86 ASP A N 1
ATOM 685 C CA . ASP A 1 86 ? -3.796 -0.735 -16.325 1.00 89.94 86 ASP A CA 1
ATOM 686 C C . ASP A 1 86 ? -3.661 -0.669 -14.792 1.00 89.94 86 ASP A C 1
ATOM 688 O O . ASP A 1 86 ? -4.328 -1.377 -14.032 1.00 89.94 86 ASP A O 1
ATOM 692 N N . ASP A 1 87 ? -2.751 0.184 -14.325 1.00 89.81 87 ASP A N 1
ATOM 693 C CA . ASP A 1 87 ? -2.476 0.371 -12.899 1.00 89.81 87 ASP A CA 1
ATOM 694 C C . ASP A 1 87 ? -3.682 1.001 -12.191 1.00 89.81 87 ASP A C 1
ATOM 696 O O . ASP A 1 87 ? -3.979 0.669 -11.040 1.00 89.81 87 ASP A O 1
ATOM 700 N N . LEU A 1 88 ? -4.412 1.877 -12.888 1.00 92.00 88 LEU A N 1
ATOM 701 C CA . LEU A 1 88 ? -5.608 2.513 -12.349 1.00 92.00 88 LEU A CA 1
ATOM 702 C C . LEU A 1 88 ? -6.729 1.496 -12.115 1.00 92.00 88 LEU A C 1
ATOM 704 O O . LEU A 1 88 ? -7.366 1.533 -11.061 1.00 92.00 88 LEU A O 1
ATOM 708 N N . GLU A 1 89 ? -6.919 0.562 -13.045 1.00 93.38 89 GLU A N 1
ATOM 709 C CA . GLU A 1 89 ? -7.897 -0.520 -12.921 1.00 93.38 89 GLU A CA 1
ATOM 710 C C . GLU A 1 89 ? -7.604 -1.399 -11.698 1.00 93.38 89 GLU A C 1
ATOM 712 O O . GLU A 1 89 ? -8.480 -1.610 -10.855 1.00 93.38 89 GLU A O 1
ATOM 717 N N . LEU A 1 90 ? -6.350 -1.828 -11.514 1.00 93.69 90 LEU A N 1
ATOM 718 C CA . LEU A 1 90 ? -5.987 -2.634 -10.346 1.00 93.69 90 LEU A CA 1
ATOM 719 C C . LEU A 1 90 ? -6.189 -1.864 -9.032 1.00 93.69 90 LEU A C 1
ATOM 721 O O . LEU A 1 90 ? -6.659 -2.428 -8.040 1.00 93.69 90 LEU A O 1
ATOM 725 N N . ARG A 1 91 ? -5.863 -0.564 -9.004 1.00 94.00 91 ARG A N 1
ATOM 726 C CA . ARG A 1 91 ? -6.127 0.290 -7.832 1.00 94.00 91 ARG A CA 1
ATOM 727 C C . ARG A 1 91 ? -7.614 0.384 -7.532 1.00 94.00 91 ARG A C 1
ATOM 729 O O . ARG A 1 91 ? -7.983 0.336 -6.358 1.00 94.00 91 ARG A O 1
ATOM 736 N N . HIS A 1 92 ? -8.441 0.522 -8.564 1.00 93.69 92 HIS A N 1
ATOM 737 C CA . HIS A 1 92 ? -9.887 0.586 -8.424 1.00 93.69 92 HIS A CA 1
ATOM 738 C C . HIS A 1 92 ? -10.427 -0.701 -7.797 1.00 93.69 92 HIS A C 1
ATOM 740 O O . HIS A 1 92 ? -11.072 -0.626 -6.753 1.00 93.69 92 HIS A O 1
ATOM 746 N N . LEU A 1 93 ? -10.041 -1.864 -8.330 1.00 94.81 93 LEU A N 1
ATOM 747 C CA . LEU A 1 93 ? -10.414 -3.175 -7.790 1.00 94.81 93 LEU A CA 1
ATOM 748 C C . LEU A 1 93 ? -10.024 -3.323 -6.313 1.00 94.81 93 LEU A C 1
ATOM 750 O O . LEU A 1 93 ? -10.837 -3.704 -5.474 1.00 94.81 93 LEU A O 1
ATOM 754 N N . VAL A 1 94 ? -8.794 -2.959 -5.947 1.00 95.25 94 VAL A N 1
ATOM 755 C CA . VAL A 1 94 ? -8.356 -3.050 -4.546 1.00 95.25 94 VAL A CA 1
ATOM 756 C C . VAL A 1 94 ? -9.219 -2.182 -3.628 1.00 95.25 94 VAL A C 1
ATOM 758 O O . VAL A 1 94 ? -9.599 -2.640 -2.553 1.00 95.25 94 VAL A O 1
ATOM 761 N N . VAL A 1 95 ? -9.527 -0.945 -4.029 1.00 94.12 95 VAL A N 1
ATOM 762 C CA . VAL A 1 95 ? -10.336 -0.017 -3.219 1.00 94.12 95 VAL A CA 1
ATOM 763 C C . VAL A 1 95 ? -11.794 -0.471 -3.139 1.00 94.12 95 VAL A C 1
ATOM 765 O O . VAL A 1 95 ? -12.369 -0.447 -2.052 1.00 94.12 95 VAL A O 1
ATOM 768 N N . GLN A 1 96 ? -12.370 -0.939 -4.247 1.00 95.00 96 GLN A N 1
ATOM 769 C CA . GLN A 1 96 ? -13.731 -1.481 -4.290 1.00 95.00 96 GLN A CA 1
ATOM 770 C C . GLN A 1 96 ? -13.911 -2.677 -3.355 1.00 95.00 96 GLN A C 1
ATOM 772 O O . GLN A 1 96 ? -14.971 -2.833 -2.761 1.00 95.00 96 GLN A O 1
ATOM 777 N N . HIS A 1 97 ? -12.880 -3.501 -3.190 1.00 95.75 97 HIS A N 1
ATOM 778 C CA . HIS A 1 97 ? -12.904 -4.666 -2.307 1.00 95.75 97 HIS A CA 1
ATOM 779 C C . HIS A 1 97 ? -12.365 -4.365 -0.889 1.00 95.75 97 HIS A C 1
ATOM 781 O O . HIS A 1 97 ? -11.913 -5.270 -0.183 1.00 95.75 97 HIS A O 1
ATOM 787 N N . GLY A 1 98 ? -12.384 -3.096 -0.454 1.00 93.00 98 GLY A N 1
ATOM 788 C CA . GLY A 1 98 ? -12.075 -2.688 0.927 1.00 93.00 98 GLY A CA 1
ATOM 789 C C . GLY A 1 98 ? -10.579 -2.582 1.258 1.00 93.00 98 GLY A C 1
ATOM 790 O O . GLY A 1 98 ? -10.195 -2.343 2.411 1.00 93.00 98 GLY A O 1
ATOM 791 N N . GLY A 1 99 ? -9.718 -2.744 0.256 1.00 94.81 99 GLY A N 1
ATOM 792 C CA . GLY A 1 99 ? -8.277 -2.562 0.359 1.00 94.81 99 GLY A CA 1
ATOM 793 C C . GLY A 1 99 ? -7.853 -1.095 0.295 1.00 94.81 99 GLY A C 1
ATOM 794 O O . GLY A 1 99 ? -8.612 -0.187 -0.044 1.00 94.81 99 GLY A O 1
ATOM 795 N N . LYS A 1 100 ? -6.592 -0.835 0.644 1.00 94.19 100 LYS A N 1
ATOM 796 C CA . LYS A 1 100 ? -5.9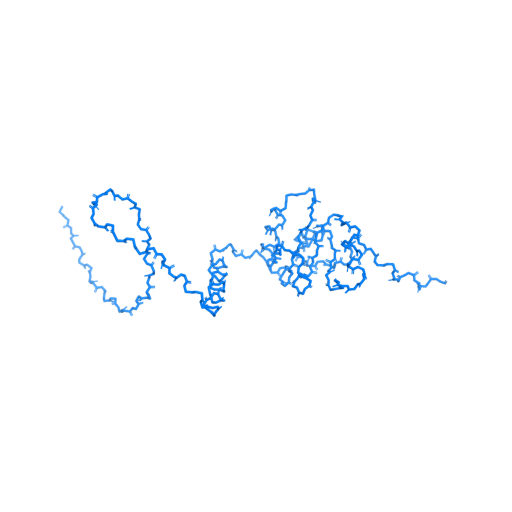97 0.508 0.619 1.00 94.19 100 LYS A CA 1
ATOM 797 C C . LYS A 1 100 ? -4.774 0.537 -0.272 1.00 94.19 100 LYS A C 1
ATOM 799 O O . LYS A 1 100 ? -3.919 -0.340 -0.202 1.00 94.19 100 LYS A O 1
ATOM 804 N N . ILE A 1 101 ? -4.631 1.613 -1.027 1.00 93.94 101 ILE A N 1
ATOM 805 C CA . ILE A 1 101 ? -3.467 1.831 -1.877 1.00 93.94 101 ILE A CA 1
ATOM 806 C C . ILE A 1 101 ? -2.440 2.703 -1.153 1.00 93.94 101 ILE A C 1
ATOM 808 O O . ILE A 1 101 ? -2.761 3.733 -0.555 1.00 93.94 101 ILE A O 1
ATOM 812 N N . ALA A 1 102 ? -1.183 2.279 -1.185 1.00 92.88 102 ALA A N 1
ATOM 813 C CA . ALA A 1 102 ? -0.046 3.048 -0.714 1.00 92.88 102 ALA A CA 1
ATOM 814 C C . ALA A 1 102 ? 0.608 3.797 -1.879 1.00 92.88 102 ALA A C 1
ATOM 816 O O . ALA A 1 102 ? 0.788 3.245 -2.960 1.00 92.88 102 ALA A O 1
ATOM 817 N N . MET A 1 103 ? 1.010 5.045 -1.635 1.00 89.25 103 MET A N 1
ATOM 818 C CA . MET A 1 103 ? 1.779 5.839 -2.606 1.00 89.25 103 MET A CA 1
ATOM 819 C C . MET A 1 103 ? 3.264 5.462 -2.630 1.00 89.25 103 MET A C 1
ATOM 821 O O . MET A 1 103 ? 3.953 5.709 -3.610 1.00 89.25 103 MET A O 1
ATOM 825 N N . GLY A 1 104 ? 3.761 4.843 -1.559 1.00 87.62 104 GLY A N 1
ATOM 826 C CA . GLY A 1 104 ? 5.149 4.419 -1.440 1.00 87.62 104 GLY A CA 1
ATOM 827 C C . GLY A 1 104 ? 5.284 3.171 -0.579 1.00 87.62 104 GLY A C 1
ATOM 828 O O . GLY A 1 104 ? 4.388 2.836 0.205 1.00 87.62 104 GLY A O 1
ATOM 829 N N . LEU A 1 105 ? 6.430 2.505 -0.707 1.00 85.06 105 LEU A N 1
ATOM 830 C CA . LEU A 1 105 ? 6.777 1.328 0.082 1.00 85.06 105 LEU A CA 1
ATOM 831 C C . LEU A 1 105 ? 7.147 1.731 1.519 1.00 85.06 105 LEU A C 1
ATOM 833 O O . LEU A 1 105 ? 8.314 1.847 1.879 1.00 85.06 105 LEU A O 1
ATOM 837 N N . ALA A 1 106 ? 6.131 1.969 2.346 1.00 83.62 106 ALA A N 1
ATOM 838 C CA . ALA A 1 106 ? 6.289 2.258 3.767 1.00 83.62 106 ALA A CA 1
ATOM 839 C C . ALA A 1 106 ? 6.171 0.965 4.584 1.00 83.62 106 ALA A C 1
ATOM 841 O O . ALA A 1 106 ? 5.063 0.496 4.847 1.00 83.62 106 ALA A O 1
ATOM 842 N N . LEU A 1 107 ? 7.313 0.429 5.015 1.00 76.81 107 LEU A N 1
ATOM 843 C CA . LEU A 1 107 ? 7.490 -0.934 5.545 1.00 76.81 107 LEU A CA 1
ATOM 844 C C . LEU A 1 107 ? 6.585 -1.293 6.732 1.00 76.81 107 LEU A C 1
ATOM 846 O O . LEU A 1 107 ? 6.179 -2.437 6.882 1.00 76.81 107 LEU A O 1
ATOM 850 N N . ARG A 1 108 ? 6.241 -0.304 7.568 1.00 81.00 108 ARG A N 1
ATOM 851 C CA . ARG A 1 108 ? 5.368 -0.499 8.740 1.00 81.00 108 ARG A CA 1
ATOM 852 C C . ARG A 1 108 ? 3.878 -0.484 8.410 1.00 81.00 108 ARG A C 1
ATOM 854 O O . ARG A 1 108 ? 3.065 -0.819 9.258 1.00 81.00 108 ARG A O 1
ATOM 861 N N . THR A 1 109 ? 3.507 -0.007 7.223 1.00 87.25 109 THR A N 1
ATOM 862 C CA . THR A 1 109 ? 2.095 0.198 6.862 1.00 87.25 109 THR A CA 1
ATOM 863 C C . THR A 1 109 ? 1.671 -0.637 5.668 1.00 87.25 109 THR A C 1
ATOM 865 O O . THR A 1 109 ? 0.516 -1.040 5.597 1.00 87.25 109 THR A O 1
ATOM 868 N N . VAL A 1 110 ? 2.575 -0.854 4.712 1.00 91.75 110 VAL A N 1
ATOM 869 C CA . VAL A 1 110 ? 2.324 -1.674 3.532 1.00 91.75 110 VAL A CA 1
ATOM 870 C C . VAL A 1 110 ? 2.381 -3.130 3.953 1.00 91.75 110 VAL A C 1
ATOM 872 O O . VAL A 1 110 ? 3.322 -3.560 4.604 1.00 91.75 110 VAL A O 1
ATOM 875 N N . THR A 1 111 ? 1.356 -3.871 3.565 1.00 92.56 111 THR A N 1
ATOM 876 C CA . THR A 1 111 ? 1.234 -5.303 3.859 1.00 92.56 111 THR A CA 1
ATOM 877 C C . THR A 1 111 ? 1.651 -6.147 2.660 1.00 92.56 111 THR A C 1
ATOM 879 O O . THR A 1 111 ? 2.280 -7.187 2.828 1.00 92.56 111 THR A O 1
ATOM 882 N N . HIS A 1 112 ? 1.338 -5.668 1.450 1.00 92.56 112 HIS A N 1
ATOM 883 C CA . HIS A 1 112 ? 1.567 -6.389 0.206 1.00 92.56 112 HIS A CA 1
ATOM 884 C C . HIS A 1 112 ? 2.243 -5.469 -0.808 1.00 92.56 112 HIS A C 1
ATOM 886 O O . HIS A 1 112 ? 1.814 -4.330 -1.017 1.00 92.56 112 HIS A O 1
ATOM 892 N N . LEU A 1 113 ? 3.301 -5.970 -1.430 1.00 92.31 113 LEU A N 1
ATOM 893 C CA . LEU A 1 113 ? 3.948 -5.373 -2.587 1.00 92.31 113 LEU A CA 1
ATOM 894 C C . LEU A 1 113 ? 3.536 -6.173 -3.817 1.00 92.31 113 LEU A C 1
ATOM 896 O O . LEU A 1 113 ? 3.879 -7.348 -3.913 1.00 92.31 113 LEU A O 1
ATOM 900 N N . VAL A 1 114 ? 2.814 -5.529 -4.731 1.00 93.00 114 VAL A N 1
ATOM 901 C CA . VAL A 1 114 ? 2.362 -6.133 -5.986 1.00 93.00 114 VAL A CA 1
ATOM 902 C C . VAL A 1 114 ? 3.253 -5.650 -7.121 1.00 93.00 114 VAL A C 1
ATOM 904 O O . VAL A 1 114 ? 3.409 -4.444 -7.332 1.00 93.00 114 VAL A O 1
ATOM 907 N N . CYS A 1 115 ? 3.873 -6.590 -7.823 1.00 90.38 115 CYS A N 1
ATOM 908 C CA . CYS A 1 115 ? 4.775 -6.310 -8.939 1.00 90.38 115 CYS A CA 1
ATOM 909 C C . CYS A 1 115 ? 4.977 -7.554 -9.809 1.00 90.38 115 CYS A C 1
ATOM 911 O O . CYS A 1 115 ? 4.793 -8.668 -9.331 1.00 90.38 115 CYS A O 1
ATOM 913 N N . THR A 1 116 ? 5.433 -7.376 -11.049 1.00 87.69 116 THR A N 1
ATOM 914 C CA . THR A 1 116 ? 5.858 -8.488 -11.928 1.00 87.69 116 THR A CA 1
ATOM 915 C C . THR A 1 116 ? 7.329 -8.840 -11.723 1.00 87.69 116 THR A C 1
ATOM 917 O O . THR A 1 116 ? 7.719 -10.002 -11.743 1.00 87.69 116 THR A O 1
ATOM 920 N N . SER A 1 117 ? 8.162 -7.825 -11.496 1.00 83.88 117 SER A N 1
ATOM 921 C CA . SER A 1 117 ? 9.590 -7.967 -11.233 1.00 83.88 117 SER A CA 1
ATOM 922 C C . SER A 1 117 ? 10.071 -6.844 -10.311 1.00 83.88 117 SER A C 1
ATOM 924 O O . SER A 1 117 ? 9.473 -5.767 -10.231 1.00 83.88 117 SER A O 1
ATOM 926 N N . LEU A 1 118 ? 11.153 -7.099 -9.574 1.00 84.00 118 LEU A N 1
ATOM 927 C CA . LEU A 1 118 ? 11.805 -6.116 -8.707 1.00 84.00 118 LEU A CA 1
ATOM 928 C C . LEU A 1 118 ? 13.267 -5.960 -9.103 1.00 84.00 118 LEU A C 1
ATOM 930 O O . LEU A 1 118 ? 13.901 -6.916 -9.541 1.00 84.00 118 LEU A O 1
ATOM 934 N N . CYS A 1 119 ? 13.821 -4.768 -8.882 1.00 83.12 119 CYS A N 1
ATOM 935 C CA . CYS A 1 119 ? 15.261 -4.574 -8.985 1.00 83.12 119 CYS A CA 1
ATOM 936 C C . CYS A 1 119 ? 15.989 -5.299 -7.847 1.00 83.12 119 CYS A C 1
ATOM 938 O O . CYS A 1 119 ? 15.473 -5.406 -6.728 1.00 83.12 119 CYS A O 1
ATOM 940 N N . GLU A 1 120 ? 17.214 -5.745 -8.118 1.00 81.25 120 GLU A N 1
ATOM 941 C CA . GLU A 1 120 ? 17.990 -6.564 -7.184 1.00 81.25 120 GLU A CA 1
ATOM 942 C C . GLU A 1 120 ? 18.224 -5.856 -5.843 1.00 81.25 120 GLU A C 1
ATOM 944 O O . GLU A 1 120 ? 18.070 -6.449 -4.781 1.00 81.25 120 GLU A O 1
ATOM 949 N N . LYS A 1 121 ? 18.428 -4.532 -5.865 1.00 83.56 121 LYS A N 1
ATOM 950 C CA . LYS A 1 121 ? 18.524 -3.703 -4.652 1.00 83.56 121 LYS A CA 1
ATOM 951 C C . LYS A 1 121 ? 17.286 -3.815 -3.752 1.00 83.56 121 LYS A C 1
ATOM 953 O O . LYS A 1 121 ? 17.424 -3.896 -2.531 1.00 83.56 121 LYS A O 1
ATOM 958 N N . LYS A 1 122 ? 16.076 -3.803 -4.332 1.00 80.19 122 LYS A N 1
ATOM 959 C CA . LYS A 1 122 ? 14.818 -3.950 -3.578 1.00 80.19 122 LYS A CA 1
ATOM 960 C C . LYS A 1 122 ? 14.656 -5.384 -3.074 1.00 80.19 122 LYS A C 1
ATOM 962 O O . LYS A 1 122 ? 14.292 -5.549 -1.914 1.00 80.19 122 LYS A O 1
ATOM 967 N N . LYS A 1 123 ? 14.972 -6.397 -3.893 1.00 82.19 123 LYS A N 1
ATOM 968 C CA . LYS A 1 123 ? 14.954 -7.810 -3.468 1.00 82.19 123 LYS A CA 1
ATOM 969 C C . LYS A 1 123 ? 15.898 -8.056 -2.295 1.00 82.19 123 LYS A C 1
ATOM 971 O O . LYS A 1 123 ? 15.470 -8.574 -1.276 1.00 82.19 123 LYS A O 1
ATOM 976 N N . HIS A 1 124 ? 17.141 -7.599 -2.389 1.00 80.94 124 HIS A N 1
ATOM 977 C CA . HIS A 1 124 ? 18.134 -7.724 -1.326 1.00 80.94 124 HIS A CA 1
ATOM 978 C C . HIS A 1 124 ? 17.681 -7.021 -0.036 1.00 80.94 124 HIS A C 1
ATOM 980 O O . HIS A 1 124 ? 17.825 -7.561 1.055 1.00 80.94 124 HIS A O 1
ATOM 986 N N . ALA A 1 125 ? 17.047 -5.845 -0.137 1.00 81.56 125 ALA A N 1
ATOM 987 C CA . ALA A 1 125 ? 16.456 -5.179 1.026 1.00 81.56 125 ALA A CA 1
ATOM 988 C C . ALA A 1 125 ? 15.293 -5.974 1.657 1.00 81.56 125 ALA A C 1
ATOM 990 O O . ALA A 1 125 ? 15.128 -5.941 2.876 1.00 81.56 125 ALA A O 1
ATOM 991 N N . LEU A 1 126 ? 14.505 -6.686 0.844 1.00 79.88 126 LEU A N 1
ATOM 992 C CA . LEU A 1 126 ? 13.440 -7.581 1.305 1.00 79.88 126 LEU A CA 1
ATOM 993 C C . LEU A 1 126 ? 13.996 -8.834 1.993 1.00 79.88 126 LEU A C 1
ATOM 995 O O . LEU A 1 126 ? 13.524 -9.187 3.070 1.00 79.88 126 LEU A O 1
ATOM 999 N N . LEU A 1 127 ? 15.009 -9.463 1.396 1.00 76.25 127 LEU A N 1
ATOM 1000 C CA . LEU A 1 127 ? 15.626 -10.699 1.885 1.00 76.25 127 LEU A CA 1
ATOM 1001 C C . LEU A 1 127 ? 16.449 -10.483 3.160 1.00 76.25 127 LEU A C 1
ATOM 1003 O O . LEU A 1 127 ? 16.350 -11.275 4.088 1.00 76.25 127 LEU A O 1
ATOM 1007 N N . ASN A 1 128 ? 17.175 -9.368 3.268 1.00 75.00 128 ASN A N 1
ATOM 1008 C CA . ASN A 1 128 ? 18.022 -9.062 4.430 1.00 75.00 128 ASN A CA 1
ATOM 1009 C C . ASN A 1 128 ? 17.243 -8.586 5.664 1.00 75.00 128 ASN A C 1
ATOM 1011 O O . ASN A 1 128 ? 17.777 -7.867 6.508 1.00 75.00 128 ASN A O 1
ATOM 1015 N N . GLY A 1 129 ? 15.949 -8.885 5.741 1.00 66.19 129 GLY A N 1
ATOM 1016 C CA . GLY A 1 129 ? 15.125 -8.615 6.913 1.00 66.19 129 GLY A CA 1
ATOM 1017 C C . GLY A 1 129 ? 14.786 -7.143 7.167 1.00 66.19 129 GLY A C 1
ATOM 1018 O O . GLY A 1 129 ? 13.934 -6.868 8.008 1.00 66.19 129 GLY A O 1
ATOM 1019 N N . LYS A 1 130 ? 15.339 -6.182 6.407 1.00 64.94 130 LYS A N 1
ATOM 1020 C CA . LYS A 1 130 ? 14.966 -4.756 6.533 1.00 64.94 130 LYS A CA 1
ATOM 1021 C C . LYS A 1 130 ? 13.473 -4.532 6.270 1.00 64.94 130 LYS A C 1
ATOM 1023 O O . LYS A 1 130 ? 12.913 -3.561 6.764 1.00 64.94 130 LYS A O 1
ATOM 1028 N N . ILE A 1 131 ? 12.843 -5.421 5.496 1.00 65.94 131 ILE A N 1
ATOM 1029 C CA . ILE A 1 131 ? 11.443 -5.351 5.052 1.00 65.94 131 ILE A CA 1
ATOM 1030 C C . ILE A 1 131 ? 10.716 -6.696 5.312 1.00 65.94 131 ILE A C 1
ATOM 1032 O O . ILE A 1 131 ? 9.809 -7.074 4.578 1.00 65.94 131 ILE A O 1
ATOM 1036 N N . ALA A 1 132 ? 11.104 -7.452 6.346 1.00 63.22 132 ALA A N 1
ATOM 1037 C CA . ALA A 1 132 ? 10.652 -8.841 6.547 1.00 63.22 132 ALA A CA 1
ATOM 1038 C C . ALA A 1 132 ? 9.119 -9.046 6.589 1.00 63.22 132 ALA A C 1
ATOM 1040 O O . ALA A 1 132 ? 8.636 -10.138 6.306 1.00 63.22 132 ALA A O 1
ATOM 1041 N N . SER A 1 133 ? 8.341 -8.014 6.931 1.00 77.56 133 SER A N 1
ATOM 1042 C CA . SER A 1 133 ? 6.884 -8.106 7.079 1.00 77.56 133 SER A CA 1
ATOM 1043 C C . SER A 1 133 ? 6.085 -7.957 5.780 1.00 77.56 133 SER A C 1
ATOM 1045 O O . SER A 1 133 ? 4.891 -8.259 5.778 1.00 77.56 133 SER A O 1
ATOM 1047 N N . VAL A 1 134 ? 6.681 -7.464 4.687 1.00 87.69 134 VAL A N 1
ATOM 1048 C CA . VAL A 1 134 ? 5.930 -7.173 3.454 1.00 87.69 134 VAL A CA 1
ATOM 1049 C C . VAL A 1 134 ? 5.888 -8.405 2.559 1.00 87.69 134 VAL A C 1
ATOM 1051 O O . VAL A 1 134 ? 6.919 -8.892 2.094 1.00 87.69 134 VAL A O 1
ATOM 1054 N N . LYS A 1 135 ? 4.679 -8.877 2.255 1.00 89.69 135 LYS A N 1
ATOM 1055 C CA . LYS A 1 135 ? 4.462 -9.992 1.330 1.00 89.69 135 LYS A CA 1
ATOM 1056 C C . LYS A 1 135 ? 4.613 -9.498 -0.106 1.00 89.69 135 LYS A C 1
ATOM 1058 O O . LYS A 1 135 ? 3.919 -8.572 -0.518 1.00 89.69 135 LYS A O 1
ATOM 1063 N N . VAL A 1 136 ? 5.517 -10.099 -0.872 1.00 90.62 136 VAL A N 1
ATOM 1064 C CA . VAL A 1 136 ? 5.727 -9.751 -2.284 1.00 90.62 136 VAL A CA 1
ATOM 1065 C C . VAL A 1 136 ? 4.944 -10.724 -3.147 1.00 90.62 136 VAL A C 1
ATOM 1067 O O . VAL A 1 136 ? 5.290 -11.903 -3.189 1.00 90.62 136 VAL A O 1
ATOM 1070 N N . VAL A 1 137 ? 3.901 -10.240 -3.812 1.00 92.88 137 VAL A N 1
ATOM 1071 C CA . VAL A 1 137 ? 2.938 -11.064 -4.552 1.00 92.88 137 VAL A CA 1
ATOM 1072 C C . VAL A 1 137 ? 2.764 -10.559 -5.979 1.00 92.88 137 VAL A C 1
ATOM 1074 O O . VAL A 1 137 ? 3.023 -9.391 -6.276 1.00 92.88 137 VAL A O 1
ATOM 1077 N N . ARG A 1 138 ? 2.325 -11.441 -6.873 1.00 92.81 138 ARG A N 1
ATOM 1078 C CA . ARG A 1 138 ? 1.942 -11.054 -8.233 1.00 92.81 138 ARG A CA 1
ATOM 1079 C C . ARG A 1 138 ? 0.511 -10.498 -8.274 1.00 92.81 138 ARG A C 1
ATOM 1081 O O . ARG A 1 138 ? -0.244 -10.639 -7.310 1.00 92.81 13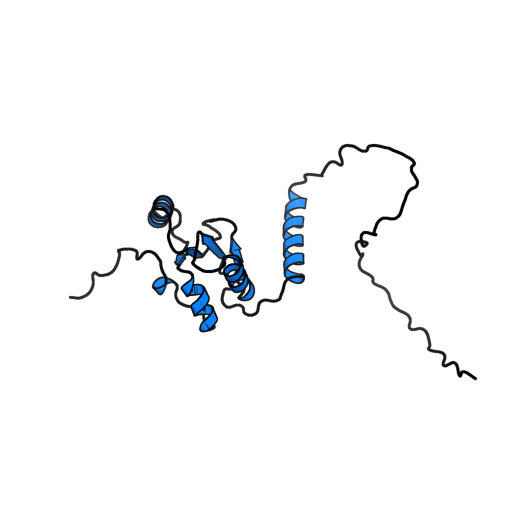8 ARG A O 1
ATOM 1088 N N . LYS A 1 139 ? 0.132 -9.865 -9.391 1.00 92.88 139 LYS A N 1
ATOM 1089 C CA . LYS A 1 139 ? -1.212 -9.284 -9.581 1.00 92.88 139 LYS A CA 1
ATOM 1090 C C . LYS A 1 139 ? -2.318 -10.343 -9.551 1.00 92.88 139 LYS A C 1
ATOM 1092 O O . LYS A 1 139 ? -3.418 -10.049 -9.090 1.00 92.88 139 LYS A O 1
ATOM 1097 N N . GLU A 1 140 ? -2.008 -11.566 -9.983 1.00 94.25 140 GLU A N 1
ATOM 1098 C CA . GLU A 1 140 ? -2.963 -12.674 -10.090 1.00 94.25 140 GLU A CA 1
ATOM 1099 C C . GLU A 1 140 ? -3.575 -12.997 -8.728 1.00 94.25 140 GLU A C 1
ATOM 1101 O O . GLU A 1 140 ? -4.749 -13.314 -8.651 1.00 94.25 140 GLU A O 1
ATOM 1106 N N . TRP A 1 141 ? -2.844 -12.782 -7.629 1.00 95.19 141 TRP A N 1
ATOM 1107 C CA . TRP A 1 141 ? -3.398 -12.950 -6.287 1.00 95.19 141 TRP A CA 1
ATOM 1108 C C . TRP A 1 141 ? -4.642 -12.085 -6.044 1.00 95.19 141 TRP A C 1
ATOM 1110 O O . TRP A 1 141 ? -5.602 -12.550 -5.434 1.00 95.19 141 TRP A O 1
ATOM 1120 N N . ILE A 1 142 ? -4.633 -10.830 -6.509 1.00 94.94 142 ILE A N 1
ATOM 1121 C CA . ILE A 1 142 ? -5.769 -9.912 -6.357 1.00 94.94 142 ILE A CA 1
ATOM 1122 C C . ILE A 1 142 ? -6.903 -10.346 -7.282 1.00 94.94 142 ILE A C 1
ATOM 1124 O O . ILE A 1 142 ? -8.037 -10.465 -6.826 1.00 94.94 142 ILE A O 1
ATOM 1128 N N . LEU A 1 143 ? -6.586 -10.595 -8.554 1.00 94.81 143 LEU A N 1
ATOM 1129 C CA . LEU A 1 143 ? -7.572 -10.954 -9.574 1.00 94.81 143 LEU A CA 1
ATOM 1130 C C . LEU A 1 143 ? -8.289 -12.261 -9.217 1.00 94.81 143 LEU A C 1
ATOM 1132 O O . LEU A 1 143 ? -9.516 -12.284 -9.146 1.00 94.81 143 LEU A O 1
ATOM 1136 N N . ASP A 1 144 ? -7.533 -13.302 -8.877 1.00 95.88 144 ASP A N 1
ATOM 1137 C CA . ASP A 1 144 ? -8.067 -14.611 -8.510 1.00 95.88 144 ASP A CA 1
ATOM 1138 C C . ASP A 1 144 ? -8.840 -14.543 -7.188 1.00 95.88 144 ASP A C 1
ATOM 1140 O O . ASP A 1 144 ? -9.877 -15.192 -7.047 1.00 95.88 144 ASP A O 1
ATOM 1144 N N . SER A 1 145 ? -8.379 -13.737 -6.218 1.00 96.00 145 SER A N 1
ATOM 1145 C CA . SER A 1 145 ? -9.112 -13.556 -4.957 1.00 96.00 145 SER A CA 1
ATOM 1146 C C . SER A 1 145 ? -10.476 -12.910 -5.191 1.00 96.00 145 SER A C 1
ATOM 1148 O O . SER A 1 145 ? -11.462 -13.313 -4.575 1.00 96.00 145 SER A O 1
ATOM 1150 N N . ILE A 1 146 ? -10.543 -11.917 -6.082 1.00 95.38 146 ILE A N 1
ATOM 1151 C CA . ILE A 1 146 ? -11.797 -11.258 -6.461 1.00 95.38 146 ILE A CA 1
ATOM 1152 C C . ILE A 1 146 ? -12.695 -12.238 -7.217 1.00 95.38 146 ILE A C 1
ATOM 1154 O O . ILE A 1 146 ? -13.863 -12.385 -6.862 1.00 95.38 146 ILE A O 1
ATOM 1158 N N . GLN A 1 147 ? -12.145 -12.962 -8.193 1.00 95.31 147 GLN A N 1
ATOM 1159 C CA . GLN A 1 147 ? -12.889 -13.936 -8.990 1.00 95.31 147 GLN A CA 1
ATOM 1160 C C . GLN A 1 147 ? -13.495 -15.050 -8.125 1.00 95.31 147 GLN A C 1
ATOM 1162 O O . GLN A 1 147 ? -14.645 -15.431 -8.323 1.00 95.31 147 GLN A O 1
ATOM 1167 N N . GLN A 1 148 ? -12.752 -15.541 -7.132 1.00 95.12 148 GLN A N 1
ATOM 1168 C CA . GLN A 1 148 ? -13.226 -16.559 -6.190 1.00 95.12 148 GLN A CA 1
ATOM 1169 C C . GLN A 1 148 ? -14.009 -15.968 -5.009 1.00 95.12 148 GLN A C 1
ATOM 1171 O O . GLN A 1 148 ? -14.448 -16.712 -4.132 1.00 95.12 148 GLN A O 1
ATOM 1176 N N . SER A 1 149 ? -14.158 -14.637 -4.948 1.00 93.56 149 SER A N 1
ATOM 1177 C CA . SER A 1 149 ? -14.757 -13.905 -3.822 1.00 93.56 149 SER A CA 1
ATOM 1178 C C . SER A 1 149 ? -14.180 -14.303 -2.453 1.00 93.56 149 SER A C 1
ATOM 1180 O O . SER A 1 149 ? -14.848 -14.210 -1.422 1.00 93.56 149 SER A O 1
ATOM 1182 N N . LYS A 1 150 ? -12.921 -14.758 -2.427 1.00 94.12 150 LYS A N 1
ATOM 1183 C CA . LYS A 1 150 ? -12.232 -15.274 -1.241 1.00 94.12 150 LYS A CA 1
ATOM 1184 C C . LYS A 1 150 ? -10.775 -14.841 -1.251 1.00 94.12 150 LYS A C 1
ATOM 1186 O O . LYS A 1 150 ? -10.088 -14.945 -2.257 1.00 94.12 150 LYS A O 1
ATOM 1191 N N . LYS A 1 151 ? -10.284 -14.378 -0.099 1.00 93.38 151 LYS A N 1
ATOM 1192 C CA . LYS A 1 151 ? -8.886 -13.978 0.053 1.00 93.38 151 LYS A CA 1
ATOM 1193 C C . LYS A 1 151 ? -8.003 -15.223 -0.016 1.00 93.38 151 LYS A C 1
ATOM 1195 O O . LYS A 1 151 ? -8.037 -16.057 0.892 1.00 93.38 151 LYS A O 1
ATOM 1200 N N . LEU A 1 152 ? -7.236 -15.345 -1.094 1.00 94.50 152 LEU A N 1
ATOM 1201 C CA . LEU A 1 152 ? -6.363 -16.490 -1.334 1.00 94.50 152 LEU A CA 1
ATOM 1202 C C . LEU A 1 152 ? -5.082 -16.423 -0.492 1.00 94.50 152 LEU A C 1
ATOM 1204 O O . LEU A 1 152 ? -4.664 -15.332 -0.088 1.00 94.50 152 LEU A O 1
ATOM 1208 N N . PRO A 1 153 ? -4.433 -17.570 -0.223 1.00 93.19 153 PRO A N 1
ATOM 1209 C CA . PRO A 1 153 ? -3.140 -17.588 0.450 1.00 93.19 153 PRO A CA 1
ATOM 1210 C C . PRO A 1 153 ? -2.072 -16.913 -0.416 1.00 93.19 153 PRO A C 1
ATOM 1212 O O . PRO A 1 153 ? -1.937 -17.202 -1.603 1.00 93.19 153 PRO A O 1
ATOM 1215 N N . GLU A 1 154 ? -1.270 -16.031 0.180 1.00 91.69 154 GLU A N 1
ATOM 1216 C CA . GLU A 1 154 ? -0.280 -15.249 -0.572 1.00 91.69 154 GLU A CA 1
ATOM 1217 C C . GLU A 1 154 ? 0.937 -16.082 -1.010 1.00 91.69 154 GLU A C 1
ATOM 1219 O O . GLU A 1 154 ? 1.622 -15.723 -1.969 1.00 91.69 154 GLU A O 1
ATOM 1224 N N . ASN A 1 155 ? 1.207 -17.199 -0.323 1.00 88.81 155 ASN A N 1
ATOM 1225 C CA . ASN A 1 155 ? 2.388 -18.038 -0.553 1.00 88.81 155 ASN A CA 1
ATOM 1226 C C . ASN A 1 155 ? 2.458 -18.581 -1.987 1.00 88.81 155 ASN A C 1
ATOM 1228 O O . ASN A 1 155 ? 3.529 -18.545 -2.588 1.00 88.81 155 ASN A O 1
ATOM 1232 N N . SER A 1 156 ? 1.327 -19.006 -2.557 1.00 89.62 156 SER A N 1
ATOM 1233 C CA . SER A 1 156 ? 1.252 -19.548 -3.925 1.00 89.62 156 SER A CA 1
ATOM 1234 C C . SER A 1 156 ? 1.493 -18.494 -5.013 1.00 89.62 156 SER A C 1
ATOM 1236 O O . SER A 1 156 ? 1.738 -18.825 -6.170 1.00 89.62 156 SER A O 1
ATOM 1238 N N . TYR A 1 157 ? 1.441 -17.211 -4.650 1.00 91.12 157 TYR A N 1
ATOM 1239 C CA . TYR A 1 157 ? 1.579 -16.081 -5.568 1.00 91.12 157 TYR A CA 1
ATOM 1240 C C . TYR A 1 157 ? 2.850 -15.268 -5.325 1.00 91.12 157 TYR A C 1
ATOM 1242 O O . TYR A 1 157 ? 3.001 -14.173 -5.877 1.00 91.12 157 TYR A O 1
ATOM 1250 N N . ARG A 1 158 ? 3.765 -15.778 -4.497 1.00 89.62 158 ARG A N 1
ATOM 1251 C CA . ARG A 1 158 ? 5.007 -15.095 -4.144 1.00 89.62 158 ARG A CA 1
ATOM 1252 C C . ARG A 1 158 ? 5.948 -15.030 -5.351 1.00 89.62 158 ARG A C 1
ATOM 1254 O O . ARG A 1 158 ? 6.165 -16.034 -6.016 1.00 89.62 158 ARG A O 1
ATOM 1261 N N . LEU A 1 159 ? 6.547 -13.863 -5.614 1.00 84.06 159 LEU A N 1
ATOM 1262 C CA . LEU A 1 159 ? 7.503 -13.707 -6.731 1.00 84.06 159 LEU A CA 1
ATOM 1263 C C . LEU A 1 159 ? 8.830 -14.433 -6.503 1.00 84.06 159 LEU A C 1
ATOM 1265 O O . LEU A 1 159 ? 9.512 -14.794 -7.454 1.00 84.06 159 LEU A O 1
ATOM 1269 N N . PHE A 1 160 ? 9.227 -14.571 -5.241 1.00 77.88 160 PHE A N 1
ATOM 1270 C CA . PHE A 1 160 ? 10.501 -15.159 -4.857 1.00 77.88 160 PHE A CA 1
ATOM 1271 C C . PHE A 1 160 ? 10.221 -16.231 -3.815 1.00 77.88 160 PHE A C 1
ATOM 1273 O O . PHE A 1 160 ? 9.758 -15.910 -2.714 1.00 77.88 160 PHE A O 1
ATOM 1280 N N . SER A 1 161 ? 10.488 -17.492 -4.145 1.00 65.44 161 SER A N 1
ATOM 1281 C CA . SER A 1 161 ? 10.576 -18.545 -3.139 1.00 65.44 161 SER A CA 1
ATOM 1282 C C . SER A 1 161 ? 11.768 -18.227 -2.244 1.00 65.44 161 SER A C 1
ATOM 1284 O O . SER A 1 161 ? 12.885 -18.071 -2.736 1.00 65.44 161 SER A O 1
ATOM 1286 N N . ASN A 1 162 ? 11.549 -18.103 -0.934 1.00 56.88 162 ASN A N 1
ATOM 1287 C CA . ASN A 1 162 ? 12.684 -18.144 -0.020 1.00 56.88 162 ASN A CA 1
ATOM 1288 C C . ASN A 1 162 ? 13.266 -19.564 -0.117 1.00 56.88 162 ASN A C 1
ATOM 1290 O O . ASN A 1 162 ? 12.485 -20.504 0.053 1.00 56.88 162 ASN A O 1
ATOM 1294 N N . PRO A 1 163 ? 14.561 -19.758 -0.411 1.00 49.56 163 PRO A N 1
ATOM 1295 C CA . PRO A 1 163 ? 15.155 -21.087 -0.482 1.00 49.56 163 PRO A CA 1
ATOM 1296 C C . PRO A 1 163 ? 15.360 -21.637 0.934 1.00 49.56 163 PRO A C 1
ATOM 1298 O O . PRO A 1 163 ? 16.483 -21.764 1.399 1.00 49.56 163 PRO A O 1
ATOM 1301 N N . VAL A 1 164 ? 14.281 -21.905 1.667 1.00 55.19 164 VAL A N 1
ATOM 1302 C CA . VAL A 1 164 ? 14.348 -22.616 2.946 1.00 55.19 164 VAL A CA 1
ATOM 1303 C C . VAL A 1 164 ? 13.082 -23.452 3.097 1.00 55.19 164 VAL A C 1
ATOM 1305 O O . VAL A 1 164 ? 12.018 -22.888 3.345 1.00 55.19 164 VAL A O 1
ATOM 1308 N N . SER A 1 165 ? 13.252 -24.774 2.959 1.00 51.94 165 SER A N 1
ATOM 1309 C CA . SER A 1 165 ? 12.364 -25.913 3.295 1.00 51.94 165 SER A CA 1
ATOM 1310 C C . SER A 1 165 ? 11.995 -26.838 2.123 1.00 51.94 165 SER A C 1
ATOM 1312 O O . SER A 1 165 ? 10.838 -27.004 1.763 1.00 51.94 165 SER A O 1
ATOM 1314 N N . SER A 1 166 ? 13.003 -27.510 1.565 1.00 47.66 166 SER A N 1
ATOM 1315 C CA . SER A 1 166 ? 12.834 -28.800 0.877 1.00 47.66 166 SER A CA 1
ATOM 1316 C C . SER A 1 166 ? 13.892 -29.797 1.369 1.00 47.66 166 SER A C 1
ATOM 1318 O O . SER A 1 166 ? 14.628 -30.380 0.582 1.00 47.66 166 SER A O 1
ATOM 1320 N N . LEU A 1 167 ? 14.020 -29.924 2.695 1.00 50.00 167 LEU A N 1
ATOM 1321 C CA . LEU A 1 167 ? 14.823 -30.952 3.365 1.00 50.00 167 LEU A CA 1
ATOM 1322 C C . LEU A 1 167 ? 13.919 -31.682 4.373 1.00 50.00 167 LEU A C 1
ATOM 1324 O O . LEU A 1 167 ? 13.986 -31.427 5.572 1.00 50.00 167 LEU A O 1
ATOM 1328 N N . SER A 1 168 ? 13.018 -32.526 3.868 1.00 53.56 168 SER A N 1
ATOM 1329 C CA . SER A 1 168 ? 12.345 -33.584 4.639 1.00 53.56 168 SER A CA 1
ATOM 1330 C C . SER A 1 168 ? 11.696 -34.591 3.679 1.00 53.56 168 SER A C 1
ATOM 1332 O O . SER A 1 168 ? 10.724 -34.228 3.014 1.00 53.56 168 SER A O 1
ATOM 1334 N N . GLY A 1 169 ? 12.228 -35.820 3.651 1.00 59.53 169 GLY A N 1
ATOM 1335 C CA . GLY A 1 169 ? 11.831 -36.954 2.795 1.00 59.53 169 GLY A CA 1
ATOM 1336 C C . GLY A 1 169 ? 12.788 -37.082 1.603 1.00 59.53 169 GLY A C 1
ATOM 1337 O O . GLY A 1 169 ? 12.765 -36.203 0.749 1.00 59.53 169 GLY A O 1
ATOM 1338 N N . ASP A 1 170 ? 13.721 -38.030 1.510 1.00 37.62 170 ASP A N 1
ATOM 1339 C CA . ASP A 1 170 ? 13.802 -39.399 2.051 1.00 37.62 170 ASP A CA 1
ATOM 1340 C C . ASP A 1 170 ? 15.222 -39.779 2.515 1.00 37.62 170 ASP A C 1
ATOM 1342 O O . ASP A 1 170 ? 16.197 -39.184 1.995 1.00 37.62 170 ASP A O 1
#

Radius of gyration: 27.32 Å; chains: 1; bounding box: 82×90×34 Å

InterPro domains:
  IPR001357 BRCT domain [PF00533] (68-146)
  IPR001357 BRCT domain [PS50172] (67-159)
  IPR001357 BRCT domain [SM00292] (69-149)
  IPR036420 BRCT domain superfamily [G3DSA:3.40.50.10190] (68-160)
  IPR036420 BRCT domain superfamily [SSF52113] (57-161)

Organism: NCBI:txid109894

Secondary structure (DSSP, 8-state):
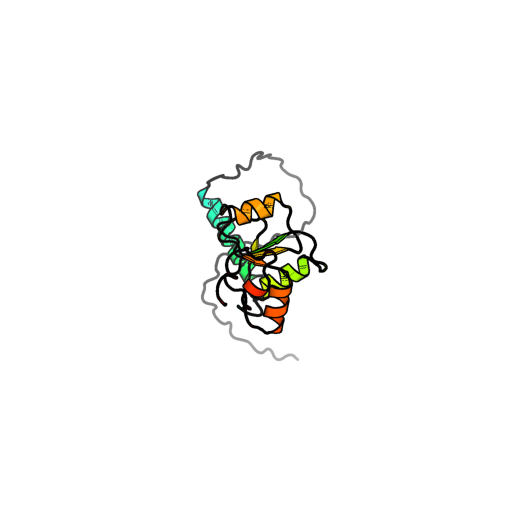------PPPPP-------PPPPPPPP-------------------HHHHHHHHHHHHHHHHHHSPPPS--TTTT-EEEE-S--SS-HHHHHHHHHHTT-EEESS--TTT--EEE-S---HHHHHHHHTTTTTT-EEE-THHHHHHHHTTS---SGGGBSS--S-------